Protein AF-A0A841EWS9-F1 (afdb_monomer_lite)

Secondary structure (DSSP, 8-state):
-EEEEEEEEEEEEEEEEEEEETTTEEEEEEEEEEEEEEEEE-TT-EEEEEEEE-SSS-EEEEEEEETTEEEEEEEEESS-S-----EE---

Foldseek 3Di:
DAKKKKKKAKPFAWWWKWKQKPVRDIDIDTGHGMDIDIDDDDAFIWMWIWIAGDDDQMKMKIWMGGPNHTPDIDIGTDGDGGDTDTDGDDD

Structure (mmCIF, N/CA/C/O backbone):
data_AF-A0A841EWS9-F1
#
_entry.id   AF-A0A841EWS9-F1
#
loop_
_atom_site.group_PDB
_atom_site.id
_atom_site.type_symbol
_atom_site.label_atom_id
_atom_site.label_alt_id
_atom_site.label_comp_id
_atom_site.label_asym_id
_atom_site.label_entity_id
_atom_site.label_seq_id
_atom_site.pdbx_PDB_ins_code
_atom_site.Cartn_x
_atom_site.Cartn_y
_atom_site.Cartn_z
_atom_site.occupancy
_atom_site.B_iso_or_equiv
_atom_site.auth_seq_id
_atom_site.auth_comp_id
_atom_site.auth_asym_id
_atom_site.auth_atom_id
_atom_site.pdbx_PDB_model_num
ATOM 1 N N . MET A 1 1 ? -9.089 4.252 18.818 1.00 69.31 1 MET A N 1
ATOM 2 C CA . MET A 1 1 ? -8.225 4.701 17.708 1.00 69.31 1 MET A CA 1
ATOM 3 C C . MET A 1 1 ? -6.871 4.087 17.953 1.00 69.31 1 MET A C 1
ATOM 5 O O . MET A 1 1 ? -6.367 4.213 19.063 1.00 69.31 1 MET A O 1
ATOM 9 N N . GLU A 1 2 ? -6.360 3.345 16.982 1.00 78.06 2 GLU A N 1
ATOM 10 C CA . GLU A 1 2 ? -5.103 2.608 17.112 1.00 78.06 2 GLU A CA 1
ATOM 11 C C . GLU A 1 2 ? -4.131 3.042 16.014 1.00 78.06 2 GLU A C 1
ATOM 13 O O . GLU A 1 2 ? -4.548 3.406 14.913 1.00 78.06 2 GLU A O 1
ATOM 18 N N . LYS A 1 3 ? -2.831 2.998 16.322 1.00 84.38 3 LYS A N 1
ATOM 19 C CA . LYS A 1 3 ? -1.772 3.282 15.352 1.00 84.38 3 LYS A CA 1
ATOM 20 C C . LYS A 1 3 ? -1.374 2.007 14.616 1.00 84.38 3 LYS A C 1
ATOM 22 O O . LYS A 1 3 ? -1.044 1.000 15.246 1.00 84.38 3 LYS A O 1
ATOM 27 N N . ILE A 1 4 ? -1.359 2.079 13.291 1.00 86.00 4 ILE A N 1
ATOM 28 C CA . ILE A 1 4 ? -0.768 1.070 12.410 1.00 86.00 4 ILE A CA 1
ATOM 29 C C . ILE A 1 4 ? 0.419 1.654 11.652 1.00 86.00 4 ILE A C 1
ATOM 31 O O . ILE A 1 4 ? 0.523 2.863 11.452 1.00 86.00 4 ILE A O 1
ATOM 35 N N . GLN A 1 5 ? 1.299 0.774 11.195 1.00 89.69 5 GLN A N 1
ATOM 36 C CA . GLN A 1 5 ? 2.410 1.105 10.318 1.00 89.69 5 GLN A CA 1
ATOM 37 C C . GLN A 1 5 ? 2.082 0.622 8.904 1.00 89.69 5 GLN A C 1
ATOM 39 O O . GLN A 1 5 ? 1.940 -0.579 8.660 1.00 89.69 5 GLN A O 1
ATOM 44 N N . LEU A 1 6 ? 1.960 1.562 7.975 1.00 88.88 6 LEU A N 1
ATOM 45 C CA . LEU A 1 6 ? 1.861 1.323 6.543 1.00 88.88 6 LEU A CA 1
ATOM 46 C C . LEU A 1 6 ? 3.271 1.320 5.951 1.00 88.88 6 LEU A C 1
ATOM 48 O O . LEU A 1 6 ? 4.006 2.294 6.090 1.00 88.88 6 LEU A O 1
ATOM 52 N N . ILE A 1 7 ? 3.641 0.232 5.286 1.00 91.44 7 ILE A N 1
ATOM 53 C CA . ILE A 1 7 ? 4.943 0.055 4.644 1.00 91.44 7 ILE A CA 1
ATOM 54 C C . ILE A 1 7 ? 4.702 -0.159 3.155 1.00 91.44 7 ILE A C 1
ATOM 56 O O . ILE A 1 7 ? 4.001 -1.092 2.766 1.00 91.44 7 ILE A O 1
ATOM 60 N N . VAL A 1 8 ? 5.295 0.684 2.320 1.00 89.69 8 VAL A N 1
ATOM 61 C CA . VAL A 1 8 ? 5.216 0.600 0.861 1.00 89.69 8 VAL A CA 1
ATOM 62 C C . VAL A 1 8 ? 6.619 0.404 0.320 1.00 89.69 8 VAL A C 1
ATOM 64 O O . VAL A 1 8 ? 7.497 1.229 0.538 1.00 89.69 8 VAL A O 1
ATOM 67 N N . LYS A 1 9 ? 6.839 -0.688 -0.398 1.00 91.12 9 LYS A N 1
ATOM 68 C CA . LYS A 1 9 ? 8.108 -1.000 -1.048 1.00 91.12 9 LYS A CA 1
ATOM 69 C C . LYS A 1 9 ? 7.915 -0.977 -2.557 1.00 91.12 9 LYS A C 1
ATOM 71 O O . LYS A 1 9 ? 7.050 -1.682 -3.064 1.00 91.12 9 LYS A O 1
ATOM 76 N N . ILE A 1 10 ? 8.718 -0.183 -3.253 1.00 87.12 10 ILE A N 1
ATOM 77 C CA . IL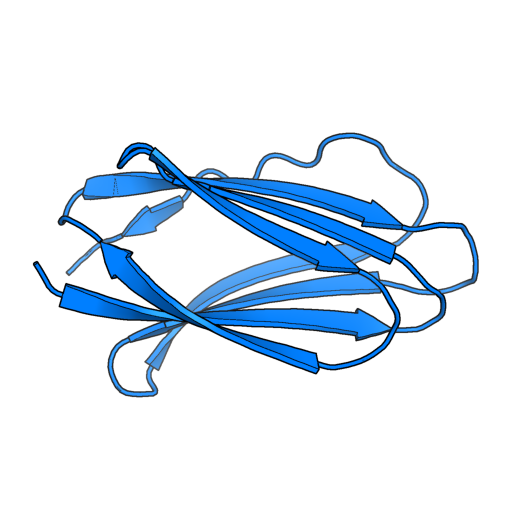E A 1 10 ? 8.731 -0.053 -4.711 1.00 87.12 10 ILE A CA 1
ATOM 78 C C . ILE A 1 10 ? 10.096 -0.544 -5.196 1.00 87.12 10 ILE A C 1
ATOM 80 O O . ILE A 1 10 ? 11.119 0.075 -4.898 1.00 87.12 10 ILE A O 1
ATOM 84 N N . GLU A 1 11 ? 10.122 -1.671 -5.906 1.00 87.12 11 GLU A N 1
ATOM 85 C CA . GLU A 1 11 ? 11.337 -2.254 -6.489 1.00 87.12 11 GLU A CA 1
ATOM 86 C C . GLU A 1 11 ? 11.239 -2.341 -8.006 1.00 87.12 11 GLU A C 1
ATOM 88 O O . GLU A 1 11 ? 10.142 -2.430 -8.543 1.00 87.12 11 GLU A O 1
ATOM 93 N N . GLY A 1 12 ? 12.395 -2.347 -8.681 1.00 79.81 12 GLY A N 1
ATOM 94 C CA . GLY A 1 12 ? 12.507 -2.537 -10.130 1.00 79.81 12 GLY A CA 1
ATOM 95 C C . GLY A 1 12 ? 11.925 -1.399 -10.970 1.00 79.81 12 GLY A C 1
ATOM 96 O O . GLY A 1 12 ? 11.365 -1.674 -12.024 1.00 79.81 12 GLY A O 1
ATOM 97 N N . GLY A 1 13 ? 12.039 -0.148 -10.508 1.00 78.81 13 GLY A N 1
ATOM 98 C CA . GLY A 1 13 ? 11.625 1.069 -11.221 1.00 78.81 13 GLY A CA 1
ATOM 99 C C . GLY A 1 13 ? 11.224 2.201 -10.269 1.00 78.81 13 GLY A C 1
ATOM 100 O O . GLY A 1 13 ? 11.249 2.032 -9.048 1.00 78.81 13 GLY A O 1
ATOM 101 N N . THR A 1 14 ? 10.839 3.356 -10.816 1.00 80.00 14 THR A N 1
ATOM 102 C CA . THR A 1 14 ? 10.139 4.412 -10.067 1.00 80.00 14 THR A CA 1
ATOM 103 C C . THR A 1 14 ? 8.628 4.212 -10.159 1.00 80.00 14 THR A C 1
ATOM 105 O O . THR A 1 14 ? 8.093 3.928 -11.229 1.00 80.00 14 THR A O 1
ATOM 108 N N . GLY A 1 15 ? 7.915 4.376 -9.045 1.00 80.31 15 GLY A N 1
ATOM 109 C CA . GLY A 1 15 ? 6.455 4.271 -9.011 1.00 80.31 15 GLY A CA 1
ATOM 110 C C . GLY A 1 15 ? 5.788 5.378 -8.205 1.00 80.31 15 GLY A C 1
ATOM 111 O O . GLY A 1 15 ? 6.459 6.149 -7.522 1.00 80.31 15 GLY A O 1
ATOM 112 N N . SER A 1 16 ? 4.464 5.432 -8.294 1.00 84.06 16 SER A N 1
ATOM 113 C CA . SER A 1 16 ? 3.556 6.280 -7.526 1.00 84.06 16 SER A CA 1
ATOM 114 C C . SER A 1 16 ? 2.482 5.409 -6.870 1.00 84.06 16 SER A C 1
ATOM 116 O O . SER A 1 16 ? 1.679 4.767 -7.541 1.00 84.06 16 SER A O 1
ATOM 118 N N . VAL A 1 17 ? 2.443 5.386 -5.542 1.00 83.62 17 VAL A N 1
ATOM 119 C CA . VAL A 1 17 ? 1.471 4.608 -4.766 1.00 83.62 17 VAL A CA 1
ATOM 120 C C . VAL A 1 17 ? 0.599 5.561 -3.972 1.00 83.62 17 VAL A C 1
ATOM 122 O O . VAL A 1 17 ? 1.106 6.343 -3.172 1.00 83.62 17 VAL A O 1
ATOM 125 N N . PHE A 1 18 ? -0.706 5.470 -4.182 1.00 85.19 18 PHE A N 1
ATOM 126 C CA . PHE A 1 18 ? -1.732 6.161 -3.423 1.00 85.19 18 PHE A CA 1
ATOM 127 C C . PHE A 1 18 ? -2.393 5.174 -2.466 1.00 85.19 18 PHE A C 1
ATOM 129 O O . PHE A 1 18 ? -2.762 4.070 -2.855 1.00 85.19 18 PHE A O 1
ATOM 136 N N . VAL A 1 19 ? -2.537 5.547 -1.204 1.00 82.12 19 VAL A N 1
ATOM 137 C CA . VAL A 1 19 ? -3.225 4.735 -0.196 1.00 82.12 19 VAL A CA 1
ATOM 138 C C . VAL A 1 19 ? -4.284 5.620 0.427 1.00 82.12 19 VAL A C 1
ATOM 140 O O . VAL A 1 19 ? -3.937 6.624 1.041 1.00 82.12 19 VAL A O 1
ATOM 143 N N . ASP A 1 20 ? -5.546 5.271 0.228 1.00 84.62 20 ASP A N 1
ATOM 144 C CA . ASP A 1 20 ? -6.702 5.990 0.745 1.00 84.62 20 ASP A CA 1
ATOM 145 C C . ASP A 1 20 ? -7.381 5.158 1.831 1.00 84.62 20 ASP A C 1
ATOM 147 O O . ASP A 1 20 ? -7.620 3.963 1.659 1.00 84.62 20 ASP A O 1
ATOM 151 N N . PHE A 1 21 ? -7.664 5.775 2.968 1.00 78.06 21 PHE A N 1
ATOM 152 C CA . PHE A 1 21 ? -8.441 5.165 4.040 1.00 78.06 21 PHE A CA 1
ATOM 153 C C . PHE A 1 21 ? -9.774 5.908 4.179 1.00 78.06 21 PHE A C 1
ATOM 155 O O . PHE A 1 21 ? -9.798 7.139 4.089 1.00 78.06 21 PHE A O 1
ATOM 162 N N . ASP A 1 22 ? -10.865 5.189 4.477 1.00 74.62 22 ASP A N 1
ATOM 163 C CA . ASP A 1 22 ? -12.214 5.770 4.640 1.00 74.62 22 ASP A CA 1
ATOM 164 C C . ASP A 1 22 ? -12.247 6.938 5.661 1.00 74.62 22 ASP A C 1
ATOM 166 O O . ASP A 1 22 ? -13.125 7.803 5.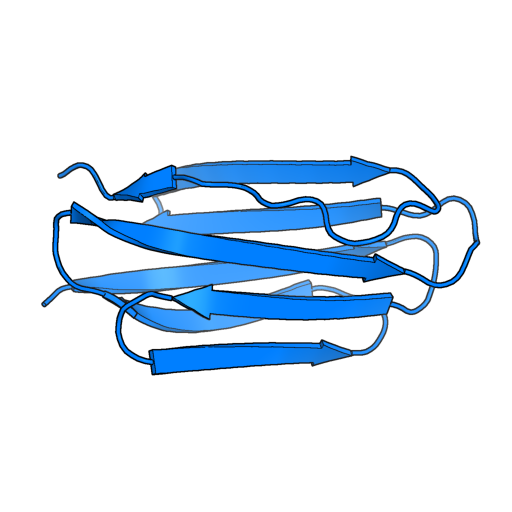606 1.00 74.62 22 ASP A O 1
ATOM 170 N N . SER A 1 23 ? -11.272 7.023 6.579 1.00 65.81 23 SER A N 1
ATOM 171 C CA . SER A 1 23 ? -11.070 8.159 7.495 1.00 65.81 23 SER A CA 1
ATOM 172 C C . SER A 1 23 ? -10.592 9.465 6.850 1.00 65.81 23 SER A C 1
ATOM 174 O O . SER A 1 23 ? -10.370 10.429 7.586 1.00 65.81 23 SER A O 1
ATOM 176 N N . LYS A 1 24 ? -10.483 9.550 5.515 1.00 69.06 24 LYS A N 1
ATOM 177 C CA . LYS A 1 24 ? -9.921 10.694 4.761 1.00 69.06 24 LYS A CA 1
ATOM 178 C C . LYS A 1 24 ? -8.404 10.850 4.907 1.00 69.06 24 LYS A C 1
ATOM 180 O O . LYS A 1 24 ? -7.869 11.940 4.706 1.00 69.06 24 LYS A O 1
ATOM 185 N N . ASN A 1 25 ? -7.707 9.776 5.265 1.00 73.56 25 ASN A N 1
ATOM 186 C CA . ASN A 1 25 ? -6.251 9.745 5.275 1.00 73.56 25 ASN A CA 1
ATOM 187 C C . ASN A 1 25 ? -5.762 9.229 3.920 1.00 73.56 25 ASN A C 1
ATOM 189 O O . ASN A 1 25 ? -5.789 8.027 3.673 1.00 73.56 25 ASN A O 1
ATOM 193 N N . THR A 1 26 ? -5.310 10.130 3.049 1.00 82.88 26 THR A N 1
ATOM 194 C CA . THR A 1 26 ? -4.726 9.760 1.754 1.00 82.88 26 THR A CA 1
ATOM 195 C C . THR A 1 26 ? -3.218 9.998 1.773 1.00 82.88 26 THR A C 1
ATOM 197 O O . THR A 1 26 ? -2.749 11.087 2.110 1.00 82.88 26 THR A O 1
ATOM 200 N N . PHE A 1 27 ? -2.438 8.994 1.380 1.00 87.56 27 PHE A N 1
ATOM 201 C CA . PHE A 1 27 ? -0.979 9.059 1.310 1.00 87.56 27 PHE A CA 1
ATOM 202 C C . PHE A 1 27 ? -0.503 8.828 -0.115 1.00 87.56 27 PHE A C 1
ATOM 204 O O . PHE A 1 27 ? -1.035 7.967 -0.808 1.00 87.56 27 PHE A O 1
ATOM 211 N N . HIS A 1 28 ? 0.524 9.567 -0.533 1.00 89.50 28 HIS A N 1
ATOM 212 C CA . HIS A 1 28 ? 1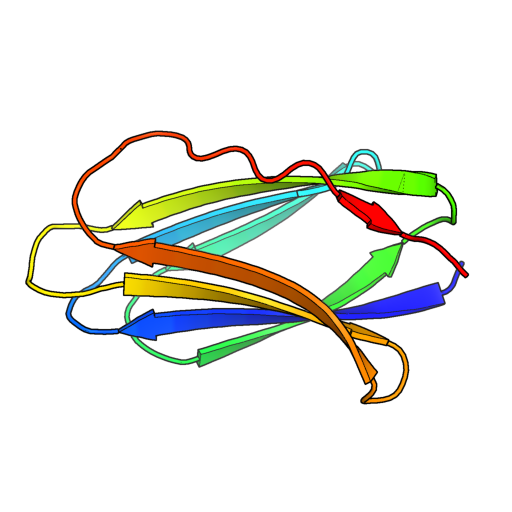.164 9.402 -1.832 1.00 89.50 28 HIS A CA 1
ATOM 213 C C . HIS A 1 28 ? 2.663 9.160 -1.642 1.00 89.50 28 HIS A C 1
ATOM 215 O O . HIS A 1 28 ? 3.367 9.983 -1.059 1.00 89.50 28 HIS A O 1
ATOM 221 N N . PHE A 1 29 ? 3.142 8.030 -2.152 1.00 88.56 29 PHE A N 1
ATOM 222 C CA . PHE A 1 29 ? 4.545 7.630 -2.146 1.00 88.56 29 PHE A CA 1
ATOM 223 C C . PHE A 1 29 ? 5.061 7.633 -3.579 1.00 88.56 29 PHE A C 1
ATOM 225 O O . PHE A 1 29 ? 4.442 7.013 -4.440 1.00 88.56 29 PHE A O 1
ATOM 232 N N . LYS A 1 30 ? 6.180 8.313 -3.842 1.00 88.50 30 LYS A N 1
ATOM 233 C CA . LYS A 1 30 ? 6.776 8.401 -5.180 1.00 88.50 30 LYS A CA 1
ATOM 234 C C . LYS A 1 30 ? 8.258 8.047 -5.141 1.00 88.50 30 LYS A C 1
ATOM 236 O O . LYS A 1 30 ? 8.979 8.525 -4.269 1.00 88.50 30 LYS A O 1
ATOM 241 N N . GLY A 1 31 ? 8.715 7.274 -6.121 1.00 88.25 31 GLY A N 1
ATOM 242 C CA . GLY A 1 31 ? 10.122 6.918 -6.315 1.00 88.25 31 GLY A CA 1
ATOM 243 C C . GLY A 1 31 ? 10.370 5.415 -6.232 1.00 88.25 31 GLY A C 1
ATOM 244 O O . GLY A 1 31 ? 9.463 4.621 -6.463 1.00 88.25 31 GLY A O 1
ATOM 245 N N . ALA A 1 32 ? 11.612 5.043 -5.934 1.00 89.12 32 ALA A N 1
ATOM 246 C CA . ALA A 1 32 ? 12.036 3.674 -5.657 1.00 89.12 32 ALA A CA 1
ATOM 247 C C . ALA A 1 32 ? 12.471 3.573 -4.188 1.00 89.12 32 ALA A C 1
ATOM 249 O O . ALA A 1 32 ? 13.012 4.539 -3.646 1.00 89.12 32 ALA A O 1
ATOM 250 N N . GLY A 1 33 ? 12.266 2.420 -3.551 1.00 91.38 33 GLY A N 1
ATOM 251 C CA . GLY A 1 33 ? 12.699 2.174 -2.173 1.00 91.38 33 GLY A CA 1
ATOM 252 C C . GLY A 1 33 ? 11.579 1.747 -1.228 1.00 91.38 33 GLY A C 1
ATOM 253 O O . GLY A 1 33 ? 10.518 1.295 -1.657 1.00 91.38 33 GLY A O 1
ATOM 254 N N . VAL A 1 34 ? 11.846 1.848 0.075 1.00 93.88 34 VAL A N 1
ATOM 255 C CA . VAL A 1 3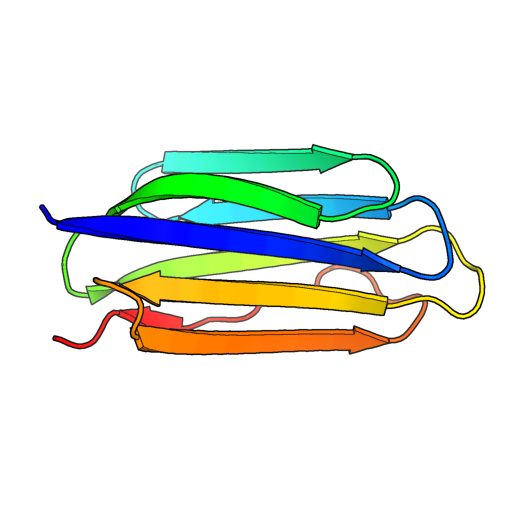4 ? 10.912 1.496 1.153 1.00 93.88 34 VAL A CA 1
ATOM 256 C C . VAL A 1 34 ? 10.457 2.773 1.846 1.00 93.88 34 VAL A C 1
ATOM 258 O O . VAL A 1 34 ? 11.277 3.577 2.280 1.00 93.88 34 VAL A O 1
ATOM 261 N N . PHE A 1 35 ? 9.148 2.934 1.968 1.00 93.38 35 PHE A N 1
ATOM 262 C CA . PHE A 1 35 ? 8.495 4.054 2.621 1.00 93.38 35 PHE A CA 1
ATOM 263 C C . PHE A 1 35 ? 7.672 3.535 3.790 1.00 93.38 35 PHE A C 1
ATOM 265 O O . PHE A 1 35 ? 6.929 2.565 3.646 1.00 93.38 35 PHE A O 1
ATOM 272 N N . GLU A 1 36 ? 7.770 4.200 4.934 1.00 93.94 36 GLU A N 1
ATOM 273 C CA . GLU A 1 36 ? 7.016 3.845 6.130 1.00 93.94 36 GLU A CA 1
ATOM 274 C C . GLU A 1 36 ? 6.203 5.043 6.610 1.00 93.94 36 GLU A C 1
ATOM 276 O O . GLU A 1 36 ? 6.678 6.182 6.608 1.00 93.94 36 GLU A O 1
ATOM 281 N N . LYS A 1 37 ? 4.960 4.792 7.015 1.00 91.75 37 LYS A N 1
ATOM 282 C CA . LYS A 1 37 ? 4.058 5.817 7.529 1.00 91.75 37 LYS A CA 1
ATOM 283 C C . LYS A 1 37 ? 3.221 5.266 8.672 1.00 91.75 37 LYS A C 1
ATOM 285 O O . LYS A 1 37 ? 2.555 4.246 8.523 1.00 91.75 37 LYS A O 1
ATOM 290 N N . GLU A 1 38 ? 3.225 5.965 9.801 1.00 90.56 38 GLU A N 1
ATOM 291 C CA . GLU A 1 38 ? 2.249 5.715 10.859 1.00 90.56 38 GLU A CA 1
ATOM 292 C C . GLU A 1 38 ? 0.902 6.337 10.484 1.00 90.56 38 GLU A C 1
ATOM 294 O O . GLU A 1 38 ? 0.840 7.497 10.059 1.00 90.56 38 GLU A O 1
ATOM 299 N N . VAL A 1 39 ? -0.165 5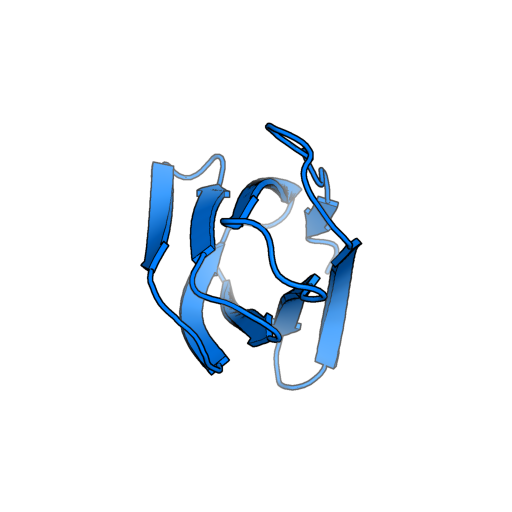.557 10.639 1.00 84.56 39 VAL A N 1
ATOM 300 C CA . VAL A 1 39 ? -1.542 5.959 10.343 1.00 84.56 39 VAL A CA 1
ATOM 301 C C . VAL A 1 39 ? -2.416 5.612 11.539 1.00 84.56 39 VAL A C 1
ATOM 303 O O . VAL A 1 39 ? -2.315 4.520 12.102 1.00 84.56 39 VAL A O 1
ATOM 306 N N . GLU A 1 40 ? -3.274 6.546 11.932 1.00 85.25 40 GLU A N 1
ATOM 307 C CA . GLU A 1 40 ? -4.320 6.293 12.917 1.00 85.25 40 GLU A CA 1
ATOM 308 C C . GLU A 1 40 ? -5.569 5.808 12.196 1.00 85.25 40 GLU A C 1
ATOM 310 O O . GLU A 1 40 ? -6.109 6.511 11.343 1.00 85.25 40 GLU A O 1
ATOM 315 N N . ILE A 1 41 ? -6.020 4.607 12.546 1.00 74.94 41 ILE A N 1
ATOM 316 C CA . ILE A 1 41 ? -7.216 4.001 11.965 1.00 74.94 41 ILE A CA 1
ATOM 317 C C . ILE A 1 41 ? -8.227 3.633 13.049 1.00 74.94 41 ILE A C 1
ATOM 319 O O . ILE A 1 41 ? -7.899 3.416 14.229 1.00 74.94 41 ILE A O 1
ATOM 323 N N . LYS A 1 42 ? -9.492 3.573 12.647 1.00 77.81 42 LYS A N 1
ATOM 324 C CA . LYS A 1 42 ? -10.596 3.052 13.449 1.00 77.81 42 LYS A CA 1
ATOM 325 C C . LYS A 1 42 ? -10.808 1.570 13.143 1.00 77.81 42 LYS A C 1
ATOM 327 O O . LYS A 1 42 ? -10.500 1.076 12.063 1.00 77.81 42 LYS A O 1
ATOM 332 N N . GLU A 1 43 ? -11.339 0.848 14.121 1.00 75.31 43 GLU A N 1
ATOM 333 C CA . GLU A 1 43 ? -11.731 -0.545 13.919 1.00 75.31 43 GLU A CA 1
ATOM 334 C C . GLU A 1 43 ? -12.801 -0.643 12.820 1.00 75.31 43 GLU A C 1
ATOM 336 O O . GLU A 1 43 ? -13.700 0.197 12.747 1.00 75.31 43 GLU A O 1
ATOM 341 N N . GLY A 1 44 ? -12.685 -1.647 11.945 1.00 73.75 44 GLY A N 1
ATOM 342 C CA . GLY A 1 44 ? -13.604 -1.842 10.820 1.00 73.75 44 GLY A CA 1
ATOM 343 C C . GLY A 1 44 ? -13.402 -0.883 9.642 1.00 73.75 44 GLY A C 1
ATOM 344 O O . GLY A 1 44 ? -14.109 -0.999 8.641 1.00 73.75 44 GLY A O 1
ATOM 345 N N . GLU A 1 45 ? -12.437 0.032 9.730 1.00 74.06 45 GLU A N 1
ATOM 346 C CA . GLU A 1 45 ? -12.104 0.948 8.648 1.00 74.06 45 GLU A CA 1
ATOM 347 C C . GLU A 1 45 ? -11.536 0.191 7.441 1.00 74.06 45 GLU A C 1
ATOM 349 O O . GLU A 1 45 ? -10.729 -0.737 7.591 1.00 74.06 45 GLU A O 1
ATOM 354 N N . LYS A 1 46 ? -11.986 0.569 6.241 1.00 73.69 46 LYS A N 1
ATOM 355 C CA . LYS A 1 46 ? -11.456 0.027 4.993 1.00 73.69 46 LYS A CA 1
ATOM 356 C C . LYS A 1 46 ? -10.332 0.922 4.507 1.00 73.69 46 LYS A C 1
ATOM 358 O O . LYS A 1 46 ? -10.401 2.147 4.610 1.00 73.69 46 LYS A O 1
ATOM 363 N N . ALA A 1 47 ? -9.321 0.289 3.934 1.00 73.31 47 ALA A N 1
ATOM 364 C CA . ALA A 1 47 ? -8.372 0.992 3.096 1.00 73.31 47 ALA A CA 1
ATOM 365 C C . ALA A 1 47 ? -8.493 0.506 1.661 1.00 73.31 47 ALA A C 1
ATOM 367 O O . ALA A 1 47 ? -8.769 -0.667 1.398 1.00 73.31 47 ALA A O 1
ATOM 368 N N . VAL A 1 48 ? -8.247 1.430 0.751 1.00 72.75 48 VAL A N 1
ATOM 369 C CA . VAL A 1 48 ? -8.109 1.220 -0.675 1.00 72.75 48 VAL A CA 1
ATOM 370 C C . VAL A 1 48 ? -6.698 1.638 -1.043 1.00 72.75 48 VAL A C 1
ATOM 372 O O . VAL A 1 48 ? -6.290 2.782 -0.869 1.00 72.75 48 VAL A O 1
ATOM 375 N N . VAL A 1 49 ? -5.930 0.692 -1.565 1.00 70.38 49 VAL A N 1
ATOM 376 C CA . VAL A 1 49 ? -4.611 0.991 -2.118 1.00 70.38 49 VAL A CA 1
ATOM 377 C C . VAL A 1 49 ? -4.725 1.087 -3.627 1.00 70.38 49 VAL A C 1
ATOM 379 O O . VAL A 1 49 ? -5.407 0.280 -4.239 1.00 70.38 49 VAL A O 1
ATOM 382 N N . ILE A 1 50 ? -4.070 2.075 -4.220 1.00 68.62 50 ILE A N 1
ATOM 383 C CA . ILE A 1 50 ? -3.946 2.285 -5.656 1.00 68.62 50 ILE A CA 1
ATOM 384 C C . ILE A 1 50 ? -2.454 2.426 -5.947 1.00 68.62 50 ILE A C 1
ATOM 386 O O . ILE A 1 50 ? -1.845 3.458 -5.678 1.00 68.62 50 ILE A O 1
ATOM 390 N N . ALA A 1 51 ? -1.841 1.386 -6.499 1.00 66.62 51 ALA A N 1
ATOM 391 C CA . ALA A 1 51 ? -0.453 1.439 -6.943 1.00 66.62 51 ALA A CA 1
ATOM 392 C C . ALA A 1 51 ? -0.389 1.666 -8.459 1.00 66.62 51 ALA A C 1
ATOM 394 O O . ALA A 1 51 ? -1.091 0.995 -9.213 1.00 66.62 51 ALA A O 1
ATOM 395 N N . GLY A 1 52 ? 0.461 2.590 -8.901 1.00 65.50 52 GLY A N 1
ATOM 396 C CA . GLY A 1 52 ? 0.879 2.733 -10.293 1.00 65.50 52 GLY A CA 1
ATOM 397 C C . GLY A 1 52 ? 2.403 2.743 -10.366 1.00 65.50 52 GLY A C 1
ATOM 398 O O . GLY A 1 52 ? 3.053 3.506 -9.662 1.00 65.50 52 GLY A O 1
ATOM 399 N N . SER A 1 53 ? 3.006 1.896 -11.189 1.00 60.66 53 SER A N 1
ATOM 400 C CA . SER A 1 53 ? 4.457 1.901 -11.413 1.00 60.66 53 SER A CA 1
ATOM 401 C C . SER A 1 53 ? 4.755 2.153 -12.880 1.00 60.66 53 SER A C 1
ATOM 403 O O . SER A 1 53 ? 4.057 1.617 -13.743 1.00 60.66 53 SER A O 1
ATOM 405 N N . GLU A 1 54 ? 5.797 2.930 -13.169 1.00 61.44 54 GLU A N 1
ATOM 406 C CA . GLU A 1 54 ? 6.341 2.984 -14.524 1.00 61.44 54 GLU A CA 1
ATOM 407 C C . GLU A 1 54 ? 7.112 1.683 -14.817 1.00 61.44 54 GLU A C 1
ATOM 409 O O . GLU A 1 54 ? 7.696 1.091 -13.902 1.00 61.44 54 GLU A O 1
ATOM 414 N N . PRO A 1 55 ? 7.068 1.181 -16.063 1.00 51.72 55 PRO A N 1
ATOM 415 C CA . PRO A 1 55 ? 7.545 -0.153 -16.390 1.00 51.72 55 PRO A CA 1
ATOM 416 C C . PRO A 1 55 ? 9.077 -0.226 -16.412 1.00 51.72 55 PRO A C 1
ATOM 418 O O . PRO A 1 55 ? 9.739 0.258 -17.323 1.00 51.72 55 PRO A O 1
ATOM 421 N N . SER A 1 56 ? 9.615 -0.936 -15.435 1.00 59.38 56 SER A N 1
ATOM 422 C CA . SER A 1 56 ? 10.704 -1.903 -15.610 1.00 59.38 56 SER A CA 1
ATOM 423 C C . SER A 1 56 ? 10.283 -3.157 -14.826 1.00 59.38 56 SER A C 1
ATOM 425 O O . SER A 1 56 ? 9.142 -3.193 -14.367 1.00 59.38 56 SER A O 1
ATOM 427 N N . ASP A 1 57 ? 11.083 -4.216 -14.699 1.00 69.00 57 ASP A N 1
ATOM 428 C CA . ASP A 1 57 ? 10.673 -5.517 -14.123 1.00 69.00 57 ASP A CA 1
ATOM 429 C C . ASP A 1 57 ? 10.346 -5.532 -12.606 1.00 69.00 57 ASP A C 1
ATOM 431 O O . ASP A 1 57 ? 10.655 -6.467 -11.867 1.00 69.00 57 ASP A O 1
ATOM 435 N N . GLY A 1 58 ? 9.727 -4.461 -12.128 1.00 75.88 58 GLY A N 1
ATOM 436 C CA . GLY A 1 58 ? 9.465 -4.123 -10.756 1.00 75.88 58 GLY A CA 1
ATOM 437 C C . GLY A 1 58 ? 8.128 -4.566 -10.191 1.00 75.88 58 GLY A C 1
ATOM 438 O O . GLY A 1 58 ? 7.228 -5.078 -10.865 1.00 75.88 58 GLY A O 1
ATOM 439 N N . PHE A 1 59 ? 8.013 -4.342 -8.888 1.00 80.50 59 PHE A N 1
ATOM 440 C CA . PHE A 1 59 ? 6.805 -4.593 -8.129 1.00 80.50 59 PHE A CA 1
ATOM 441 C C . PHE A 1 59 ? 6.610 -3.557 -7.029 1.00 80.50 59 PHE A C 1
ATOM 443 O O . PHE A 1 59 ? 7.563 -2.998 -6.482 1.00 80.50 59 PHE A O 1
ATOM 450 N N . VAL A 1 60 ? 5.349 -3.369 -6.656 1.00 82.06 60 VAL A N 1
ATOM 451 C CA . VAL A 1 60 ? 4.967 -2.652 -5.443 1.00 82.06 60 VAL A CA 1
ATOM 452 C C . VAL A 1 60 ? 4.493 -3.670 -4.415 1.00 82.06 60 VAL A C 1
ATOM 454 O O . VAL A 1 60 ? 3.640 -4.504 -4.707 1.00 82.06 60 VAL A O 1
ATOM 457 N N . LEU A 1 61 ? 5.041 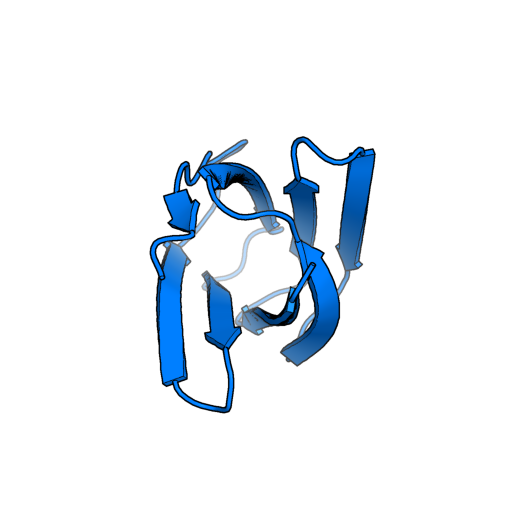-3.611 -3.207 1.00 86.06 61 LEU A N 1
ATOM 458 C CA . LEU A 1 61 ? 4.615 -4.404 -2.060 1.00 86.06 61 LEU A CA 1
ATOM 459 C C . LEU A 1 61 ? 4.105 -3.460 -0.974 1.00 86.06 61 LEU A C 1
ATOM 461 O O . LEU A 1 61 ? 4.869 -2.667 -0.431 1.00 86.06 61 LEU A O 1
ATOM 465 N N . ILE A 1 62 ? 2.827 -3.569 -0.636 1.00 85.31 62 ILE A N 1
ATOM 466 C CA . ILE A 1 62 ? 2.235 -2.863 0.500 1.00 85.31 62 ILE A CA 1
ATOM 467 C C . ILE A 1 62 ? 2.068 -3.848 1.646 1.00 85.31 62 ILE A C 1
ATOM 469 O O . ILE A 1 62 ? 1.518 -4.932 1.468 1.00 85.31 62 ILE A O 1
ATOM 473 N N . THR A 1 63 ? 2.546 -3.472 2.823 1.00 88.06 63 THR A N 1
ATOM 474 C CA . THR A 1 63 ? 2.449 -4.246 4.060 1.00 88.06 63 THR A CA 1
ATOM 475 C C . THR A 1 63 ? 1.884 -3.361 5.155 1.00 88.06 63 THR A C 1
ATOM 477 O O . THR A 1 63 ? 2.307 -2.221 5.315 1.00 88.06 63 THR A O 1
ATOM 480 N N . ILE A 1 64 ? 0.953 -3.893 5.937 1.00 85.31 64 ILE A N 1
ATOM 481 C CA . ILE A 1 64 ? 0.362 -3.178 7.068 1.00 85.31 64 ILE A CA 1
ATOM 482 C C . ILE A 1 64 ? 0.672 -3.943 8.335 1.00 85.31 64 ILE A C 1
ATOM 484 O O . ILE A 1 64 ? 0.408 -5.144 8.411 1.00 85.31 64 ILE A O 1
ATOM 488 N N . LYS A 1 65 ? 1.234 -3.250 9.323 1.00 87.88 65 LYS A N 1
ATOM 489 C CA . LYS A 1 65 ? 1.601 -3.820 10.616 1.00 87.88 65 LYS A CA 1
ATOM 490 C C . LYS A 1 65 ? 0.883 -3.119 11.764 1.00 87.88 65 LYS A C 1
ATOM 492 O O . LYS A 1 65 ? 0.684 -1.910 11.740 1.00 87.88 65 LYS A O 1
ATOM 497 N N . LYS A 1 66 ? 0.570 -3.880 12.808 1.00 85.44 66 LYS A N 1
ATOM 498 C CA . LYS A 1 66 ? 0.116 -3.402 14.121 1.00 85.44 66 LYS A CA 1
ATOM 499 C C . LYS A 1 66 ? 1.014 -4.035 15.175 1.00 85.44 66 LYS A C 1
ATOM 501 O O . LYS A 1 66 ? 1.151 -5.253 15.182 1.00 85.44 66 LYS A O 1
ATOM 506 N N . GLN A 1 67 ? 1.657 -3.228 16.026 1.00 84.06 67 GLN A N 1
ATOM 507 C CA . GLN A 1 67 ? 2.554 -3.716 17.092 1.00 84.06 67 GLN A CA 1
ATOM 508 C C . GLN A 1 67 ? 3.561 -4.778 16.588 1.00 84.06 67 GLN A C 1
ATOM 510 O O . GLN A 1 67 ? 3.685 -5.857 17.155 1.00 84.06 67 GLN A O 1
ATOM 515 N N . GLN A 1 68 ? 4.232 -4.495 15.462 1.00 81.44 68 GLN A N 1
ATOM 516 C CA . GLN A 1 68 ? 5.159 -5.398 14.748 1.00 81.44 68 GLN A CA 1
ATOM 517 C C . GLN A 1 68 ? 4.548 -6.663 14.101 1.00 81.44 68 GLN A C 1
ATOM 519 O O . GLN A 1 68 ? 5.242 -7.343 13.344 1.00 81.44 68 GLN A O 1
ATOM 524 N N . LYS A 1 69 ? 3.256 -6.955 14.289 1.00 84.81 69 LYS A N 1
ATOM 525 C CA . LYS A 1 69 ? 2.533 -8.046 13.614 1.00 84.81 69 LYS A CA 1
ATOM 526 C C . LYS A 1 69 ? 1.986 -7.590 12.259 1.00 84.81 69 LYS A C 1
ATOM 528 O O . LYS A 1 69 ? 1.313 -6.566 12.182 1.00 84.81 69 LYS A O 1
ATOM 533 N N . THR A 1 70 ? 2.222 -8.361 11.197 1.00 87.94 70 THR A N 1
ATOM 534 C CA . THR A 1 70 ? 1.636 -8.103 9.869 1.00 87.94 70 THR A CA 1
ATOM 535 C C . THR A 1 70 ? 0.144 -8.439 9.856 1.00 87.94 70 THR A C 1
ATOM 537 O O . THR A 1 70 ? -0.241 -9.562 10.176 1.00 87.94 70 THR A O 1
ATOM 540 N N . LEU A 1 71 ? -0.687 -7.468 9.472 1.00 82.31 71 LEU A N 1
ATOM 541 C CA . LEU A 1 71 ? -2.136 -7.610 9.312 1.00 82.31 71 LEU A CA 1
ATOM 542 C C . LEU A 1 71 ? -2.527 -7.966 7.876 1.00 82.31 71 LEU A C 1
ATOM 544 O O . LEU A 1 71 ? -3.415 -8.785 7.661 1.00 82.31 71 LEU A O 1
ATOM 548 N N . ALA A 1 72 ? -1.868 -7.347 6.897 1.00 82.31 72 ALA A N 1
ATOM 549 C CA . ALA A 1 72 ? -2.133 -7.565 5.481 1.00 82.31 72 ALA A CA 1
ATOM 550 C C . ALA A 1 72 ? -0.875 -7.318 4.645 1.00 82.31 72 ALA A C 1
ATOM 552 O O . ALA A 1 72 ? 0.011 -6.543 5.023 1.00 82.31 72 ALA A O 1
ATOM 553 N N . THR A 1 73 ? -0.796 -7.979 3.494 1.00 85.06 73 THR A N 1
ATOM 554 C CA . THR A 1 73 ? 0.246 -7.749 2.492 1.00 85.06 73 THR A CA 1
ATOM 555 C C . THR A 1 73 ? -0.346 -7.915 1.101 1.00 85.06 73 THR A C 1
ATOM 557 O O . THR A 1 73 ? -1.076 -8.873 0.858 1.00 85.06 73 THR A O 1
ATOM 560 N N . ALA A 1 74 ? -0.019 -7.005 0.189 1.00 79.88 74 ALA A N 1
ATOM 561 C CA . ALA A 1 74 ? -0.360 -7.120 -1.223 1.00 79.88 74 ALA A CA 1
ATOM 562 C C . ALA A 1 74 ? 0.844 -6.798 -2.093 1.00 79.88 74 ALA A C 1
ATOM 564 O O . ALA A 1 74 ? 1.584 -5.853 -1.819 1.00 79.88 74 ALA A O 1
ATOM 565 N N . LYS A 1 75 ? 1.021 -7.596 -3.145 1.00 83.94 75 LYS A N 1
ATOM 566 C CA . LYS A 1 75 ? 2.091 -7.451 -4.126 1.00 83.94 75 LYS A CA 1
ATOM 567 C C . LYS A 1 75 ? 1.481 -7.231 -5.506 1.00 83.94 75 LYS A C 1
ATOM 569 O O . LYS A 1 75 ? 0.625 -8.004 -5.923 1.00 83.94 75 LYS A O 1
ATOM 574 N N . PHE A 1 76 ? 1.974 -6.223 -6.212 1.00 77.81 76 PHE A N 1
ATOM 575 C CA . PHE A 1 76 ? 1.565 -5.854 -7.563 1.00 77.81 76 PHE A CA 1
ATOM 576 C C . PHE A 1 76 ? 2.785 -5.956 -8.477 1.00 77.81 76 PHE A C 1
ATOM 578 O O . PHE A 1 76 ? 3.772 -5.263 -8.243 1.00 77.81 76 PHE A O 1
ATOM 585 N N . THR A 1 77 ? 2.752 -6.843 -9.472 1.00 72.50 77 THR A N 1
ATOM 586 C CA . THR A 1 77 ? 3.853 -7.080 -10.422 1.00 72.50 77 THR A CA 1
ATOM 587 C C . THR A 1 77 ? 3.438 -6.615 -11.822 1.00 72.50 77 THR A C 1
ATOM 589 O O . THR A 1 77 ? 2.551 -7.228 -12.407 1.00 72.50 77 THR A O 1
ATOM 592 N N . GLN A 1 78 ? 4.099 -5.569 -12.336 1.00 61.12 78 GLN A N 1
ATOM 593 C CA . GLN A 1 78 ? 3.962 -4.971 -13.681 1.00 61.12 78 GLN A CA 1
ATOM 594 C C . GLN A 1 78 ? 2.600 -4.363 -14.102 1.00 61.12 78 GLN A C 1
ATOM 596 O O . GLN A 1 78 ? 1.568 -4.527 -13.460 1.00 61.12 78 GLN A O 1
ATOM 601 N N . THR A 1 79 ? 2.672 -3.560 -15.172 1.00 52.19 79 THR A N 1
ATOM 602 C CA . THR A 1 79 ? 1.824 -2.432 -15.603 1.00 52.19 79 THR A CA 1
ATOM 603 C C . THR A 1 79 ? 0.310 -2.661 -15.563 1.00 52.19 79 THR A C 1
ATOM 605 O O . THR A 1 79 ? -0.296 -2.962 -16.587 1.00 52.19 79 THR A O 1
ATOM 608 N N . VAL A 1 80 ? -0.350 -2.444 -14.420 1.00 51.47 80 VAL A N 1
ATOM 609 C CA . VAL A 1 80 ? -1.819 -2.343 -14.386 1.00 51.47 80 VAL A CA 1
ATOM 610 C C . VAL A 1 80 ? -2.287 -1.255 -13.423 1.00 51.47 80 VAL A C 1
ATOM 612 O O . VAL A 1 80 ? -1.918 -1.206 -12.252 1.00 51.47 80 VAL A O 1
ATOM 615 N N . PHE A 1 81 ? -3.128 -0.390 -13.980 1.00 57.72 81 PHE A N 1
ATOM 616 C CA . PHE A 1 81 ? -3.904 0.655 -13.334 1.00 57.72 81 PHE A CA 1
ATOM 617 C C . PHE A 1 81 ? -4.824 0.110 -12.216 1.00 57.72 81 PHE A C 1
ATOM 619 O O . PHE A 1 81 ? -5.517 -0.886 -12.403 1.00 57.72 81 PHE A O 1
ATOM 626 N N . TYR A 1 82 ? -4.868 0.821 -11.082 1.00 52.50 82 TYR A N 1
ATOM 627 C CA . TYR A 1 82 ? -5.879 0.743 -10.008 1.00 52.50 82 TYR A CA 1
ATOM 628 C C . TYR A 1 82 ? -6.174 -0.653 -9.419 1.00 52.50 82 TYR A C 1
ATOM 630 O O . TYR A 1 82 ? -7.320 -1.096 -9.377 1.00 52.50 82 TYR A O 1
ATOM 638 N N . GLY A 1 83 ? -5.162 -1.344 -8.889 1.00 51.28 83 GLY A N 1
ATOM 639 C CA . GLY A 1 83 ? -5.397 -2.536 -8.068 1.00 51.28 83 GLY A CA 1
ATOM 640 C C . GLY A 1 83 ? -5.919 -2.180 -6.672 1.00 51.28 83 GLY A C 1
ATOM 641 O O . GLY A 1 83 ? -5.110 -1.921 -5.792 1.00 51.28 83 GLY A O 1
ATOM 642 N N . ILE A 1 84 ? -7.240 -2.193 -6.462 1.00 54.88 84 ILE A N 1
ATOM 643 C CA . ILE A 1 84 ? -7.873 -1.950 -5.153 1.00 54.88 84 ILE A CA 1
ATOM 644 C C . ILE A 1 84 ? -7.677 -3.177 -4.257 1.00 54.88 84 ILE A C 1
ATOM 646 O O . ILE A 1 84 ? -8.192 -4.253 -4.556 1.00 54.88 84 ILE A O 1
ATOM 650 N N . LEU A 1 85 ? -6.974 -3.015 -3.135 1.00 58.94 85 LEU A N 1
ATOM 651 C CA . LEU A 1 85 ? -6.940 -4.017 -2.068 1.00 58.94 85 LEU A CA 1
ATOM 652 C C . LEU A 1 85 ? -7.898 -3.612 -0.941 1.00 58.94 85 LEU A C 1
ATOM 654 O O . LEU A 1 85 ? -7.480 -2.857 -0.064 1.00 58.94 85 LEU A O 1
ATOM 658 N N . PRO A 1 86 ? -9.145 -4.112 -0.915 1.00 61.06 86 PRO A N 1
ATOM 659 C CA . PRO A 1 86 ? -10.007 -3.913 0.232 1.00 61.06 86 PRO A CA 1
ATOM 660 C C . PRO A 1 86 ? -9.553 -4.862 1.340 1.00 61.06 86 PRO A C 1
ATOM 662 O O . PRO A 1 86 ? -9.582 -6.083 1.186 1.00 61.06 86 PRO A O 1
ATOM 665 N N . PHE A 1 87 ? -9.158 -4.323 2.483 1.00 63.03 87 PHE A N 1
ATOM 666 C CA . PHE A 1 87 ? -9.029 -5.124 3.695 1.00 63.03 87 PHE A CA 1
ATOM 667 C C . PHE A 1 87 ? -9.733 -4.418 4.844 1.00 63.03 87 PHE A C 1
ATOM 669 O O . PHE A 1 87 ? -9.810 -3.193 4.908 1.00 63.03 87 PHE A O 1
ATOM 676 N N . THR A 1 88 ? -10.281 -5.230 5.739 1.00 61.94 88 THR A N 1
ATOM 677 C CA . THR A 1 88 ? -10.896 -4.774 6.980 1.00 61.94 88 THR A CA 1
ATOM 678 C C . THR A 1 88 ? -9.901 -5.023 8.092 1.00 61.94 88 THR A C 1
ATOM 680 O O . THR A 1 88 ? -9.453 -6.158 8.279 1.00 61.94 88 THR A O 1
ATOM 683 N N . VAL A 1 89 ? -9.556 -3.976 8.833 1.00 59.09 89 VAL A N 1
ATOM 684 C CA . VAL A 1 89 ? -8.737 -4.122 10.036 1.00 59.09 89 VAL A CA 1
ATOM 685 C C . VAL A 1 89 ? -9.573 -4.878 11.061 1.00 59.09 89 VAL A C 1
ATOM 687 O O . VAL A 1 89 ? -10.577 -4.366 11.557 1.00 59.09 89 VAL A O 1
ATOM 690 N N . LYS A 1 90 ? -9.183 -6.127 11.316 1.00 54.62 90 LYS A N 1
ATOM 691 C CA . LYS A 1 90 ? -9.723 -6.941 12.405 1.00 54.62 90 LYS A CA 1
ATOM 692 C C . LYS A 1 90 ? -8.870 -6.735 13.667 1.00 54.62 90 LYS A C 1
ATOM 694 O O . LYS A 1 90 ? -7.690 -6.411 13.511 1.00 54.62 90 LYS A O 1
ATOM 699 N N . PRO A 1 91 ? -9.458 -6.901 14.865 1.00 51.50 91 PRO A N 1
ATOM 700 C CA . PRO A 1 91 ? -8.767 -6.752 16.148 1.00 51.50 91 PRO A CA 1
ATOM 701 C C . PRO A 1 91 ? -7.415 -7.478 16.233 1.00 51.50 91 PRO A C 1
ATOM 703 O O . PRO A 1 91 ? -7.319 -8.640 15.765 1.00 51.50 91 PRO A O 1
#

pLDDT: mean 76.93, std 12.07, range [51.28, 93.94]

Radius of gyration: 12.59 Å; chains: 1; bounding box: 26×19×34 Å

Organism: NCBI:txid502909

Sequence (91 aa):
MEKIQLIVKIEGGTGSVFVDFDSKNTFHFKGAGVFEKEVEIKEGEKAVVIAGSEPSDGFVLITIKKQQKTLATAKFTQTVFYGILPFTVKP